Protein AF-A0A934DP78-F1 (afdb_monomer_lite)

pLDDT: mean 84.1, std 8.74, range [48.97, 93.31]

Foldseek 3Di:
DDWDWDDDPVAIEIEDEAEQDPVNLVVVCVVPVPHQHAYEYEPPYHYDLVSLVSVVVSVHHYHYPDPVVVVSNVVSPPPD

Secondary structure (DSSP, 8-state):
-EEEEEE-SS-EEEEEESEE-HHHHHHHHHHTTT--PEEEEPTT-EE-HHHHHHHHHTT--EEESSHHHHHHHHHTTS--

Radius of gyration: 11.9 Å; chains: 1; bounding box: 26×23×29 Å

Sequence (80 aa):
MTYRIENSPETQTVVFEGQLDALALDALRAVLKGRRPRLVLQPGTRIDSSCVQAVRALGVPLIAESPFLAHLLAATEDDR

Structure (mmCIF, N/CA/C/O backbone):
data_AF-A0A934DP78-F1
#
_entry.id   AF-A0A934DP78-F1
#
loop_
_atom_site.group_PDB
_atom_site.id
_atom_site.type_symbol
_atom_site.label_atom_id
_atom_site.label_alt_id
_atom_site.label_comp_id
_atom_site.label_asym_id
_atom_site.label_entity_id
_atom_site.label_seq_id
_atom_site.pdbx_PDB_ins_code
_atom_site.Cartn_x
_atom_site.Cartn_y
_atom_site.Cartn_z
_atom_site.occupancy
_atom_site.B_iso_or_equiv
_atom_site.auth_seq_id
_atom_site.auth_comp_id
_atom_site.auth_asym_id
_atom_site.auth_atom_id
_atom_site.pdbx_PDB_model_num
ATOM 1 N N . MET A 1 1 ? 11.876 -2.122 9.253 1.00 64.31 1 MET A N 1
ATOM 2 C CA . MET A 1 1 ? 10.603 -1.961 8.532 1.00 64.31 1 MET A CA 1
ATOM 3 C C . MET A 1 1 ? 9.838 -0.866 9.252 1.00 64.31 1 MET A C 1
ATOM 5 O O . MET A 1 1 ? 9.604 -1.026 10.446 1.00 64.31 1 MET A O 1
ATOM 9 N N . THR A 1 2 ? 9.550 0.253 8.587 1.00 79.69 2 THR A N 1
ATOM 10 C CA . THR A 1 2 ? 8.978 1.436 9.244 1.00 79.69 2 THR A CA 1
ATOM 11 C C . THR A 1 2 ? 7.705 1.822 8.509 1.00 79.69 2 THR A C 1
ATOM 13 O O . THR A 1 2 ? 7.730 2.091 7.315 1.00 79.69 2 THR A O 1
ATOM 16 N N . TYR A 1 3 ? 6.575 1.835 9.207 1.00 81.44 3 TYR A N 1
ATOM 17 C CA . TYR A 1 3 ? 5.340 2.391 8.670 1.00 81.44 3 TYR A CA 1
ATOM 18 C C . TYR A 1 3 ? 4.776 3.396 9.665 1.00 81.44 3 TYR A C 1
ATOM 20 O O . TYR A 1 3 ? 4.893 3.225 10.879 1.00 81.44 3 TYR A O 1
ATOM 28 N N . ARG A 1 4 ? 4.160 4.452 9.142 1.00 85.44 4 ARG A N 1
ATOM 29 C CA . ARG A 1 4 ? 3.406 5.430 9.925 1.00 85.44 4 ARG A CA 1
ATOM 30 C C . ARG A 1 4 ? 1.957 5.402 9.469 1.00 85.44 4 ARG A C 1
ATOM 32 O O . ARG A 1 4 ? 1.665 5.289 8.280 1.00 85.44 4 ARG A O 1
ATOM 39 N N . ILE A 1 5 ? 1.048 5.472 10.431 1.00 86.31 5 ILE A N 1
ATOM 40 C CA . ILE A 1 5 ? -0.386 5.528 10.169 1.00 86.31 5 ILE A CA 1
ATOM 41 C C . ILE A 1 5 ? -0.833 6.962 10.397 1.00 86.31 5 ILE A C 1
ATOM 43 O O . ILE A 1 5 ? -0.762 7.477 11.511 1.00 86.31 5 ILE A O 1
ATOM 47 N N . GLU A 1 6 ? -1.332 7.580 9.343 1.00 88.44 6 GLU A N 1
ATOM 48 C CA . GLU A 1 6 ? -1.917 8.908 9.369 1.00 88.44 6 GLU A CA 1
ATOM 49 C C . GLU A 1 6 ? -3.432 8.752 9.333 1.00 88.44 6 GLU A C 1
ATOM 51 O O . GLU A 1 6 ? -4.013 8.270 8.362 1.00 88.44 6 GLU A O 1
ATOM 56 N N . ASN A 1 7 ? -4.083 9.098 10.441 1.00 83.62 7 ASN A N 1
ATOM 57 C CA . ASN A 1 7 ? -5.533 9.049 10.543 1.00 83.62 7 ASN A CA 1
ATOM 58 C C . ASN A 1 7 ? -6.086 10.446 10.268 1.00 83.62 7 ASN A C 1
ATOM 60 O O . ASN A 1 7 ? -5.916 11.349 11.084 1.00 83.62 7 ASN A O 1
ATOM 64 N N . SER A 1 8 ? -6.764 10.611 9.138 1.00 78.00 8 SER A N 1
ATOM 65 C CA . SER A 1 8 ? -7.611 11.772 8.877 1.00 78.00 8 SER A CA 1
ATOM 66 C C . SER A 1 8 ? -9.068 11.426 9.214 1.00 78.00 8 SER A C 1
ATOM 68 O O . SER A 1 8 ? -9.441 10.250 9.183 1.00 78.00 8 SER A O 1
ATOM 70 N N . PRO A 1 9 ? -9.916 12.423 9.526 1.00 73.88 9 PRO A N 1
ATOM 71 C CA . PRO A 1 9 ? -11.331 12.193 9.832 1.00 73.88 9 PRO A CA 1
ATOM 72 C C . PRO A 1 9 ? -12.095 11.468 8.710 1.00 73.88 9 PRO A C 1
ATOM 74 O O . PRO A 1 9 ? -13.062 10.767 8.986 1.00 73.88 9 PRO A O 1
ATOM 77 N N . GLU A 1 10 ? -11.640 11.589 7.462 1.00 77.19 10 GLU A N 1
ATOM 78 C CA . GLU A 1 10 ? -12.305 11.018 6.284 1.00 77.19 10 GLU A CA 1
ATOM 79 C C . GLU A 1 10 ? -11.620 9.756 5.744 1.00 77.19 10 GLU A C 1
ATOM 81 O O . GLU A 1 10 ? -12.230 8.962 5.030 1.00 77.19 10 GLU A O 1
ATOM 86 N N . THR A 1 11 ? -10.329 9.560 6.020 1.00 81.56 11 THR A N 1
ATOM 87 C CA . THR A 1 11 ? -9.537 8.467 5.440 1.00 81.56 11 THR A CA 1
ATOM 88 C C . THR A 1 11 ? -8.333 8.158 6.318 1.00 81.56 11 THR A C 1
ATOM 90 O O . THR A 1 11 ? -7.708 9.044 6.890 1.00 81.56 11 THR A O 1
ATOM 93 N N . GLN A 1 12 ? -7.986 6.881 6.405 1.00 87.31 12 GLN A N 1
ATOM 94 C CA . GLN A 1 12 ? -6.736 6.437 7.005 1.00 87.31 12 GLN A CA 1
ATOM 95 C C . GLN A 1 12 ? -5.710 6.211 5.888 1.00 87.31 12 GLN A C 1
ATOM 97 O O . GLN A 1 12 ? -6.012 5.576 4.877 1.00 87.31 12 GLN A O 1
ATOM 102 N N . THR A 1 13 ? -4.504 6.728 6.071 1.00 90.31 13 THR A N 1
ATOM 103 C CA . THR A 1 13 ? -3.386 6.585 5.139 1.00 90.31 13 THR A CA 1
ATOM 104 C C . THR A 1 13 ? -2.257 5.873 5.861 1.00 90.31 13 THR A C 1
ATOM 106 O O . THR A 1 13 ? -1.854 6.272 6.949 1.00 90.31 13 THR A O 1
ATOM 109 N N . VAL A 1 14 ? -1.754 4.792 5.281 1.00 89.88 14 VAL A N 1
ATOM 110 C CA . VAL A 1 14 ? -0.592 4.079 5.806 1.00 89.88 14 VAL A CA 1
ATOM 111 C C . VAL A 1 14 ? 0.579 4.404 4.903 1.00 89.88 14 VAL A C 1
ATOM 113 O O . VAL A 1 14 ? 0.619 3.969 3.754 1.00 89.88 14 VAL A O 1
ATOM 116 N N . VAL A 1 15 ? 1.516 5.185 5.425 1.00 90.69 15 VAL A N 1
ATOM 117 C CA . VAL A 1 15 ? 2.746 5.524 4.721 1.00 90.69 15 VAL A CA 1
ATOM 118 C C . VAL A 1 15 ? 3.809 4.508 5.095 1.00 90.69 15 VAL A C 1
ATOM 120 O O . VAL A 1 15 ? 4.087 4.269 6.273 1.00 90.69 15 VAL A O 1
ATOM 123 N N . PHE A 1 16 ? 4.376 3.886 4.075 1.00 90.19 16 PHE A N 1
ATOM 124 C CA . PHE A 1 16 ? 5.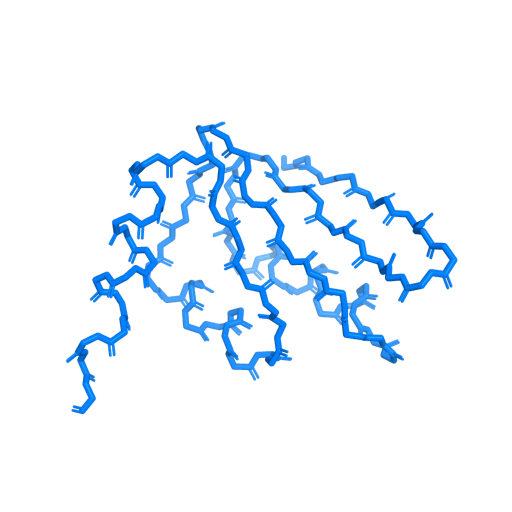263 2.749 4.190 1.00 90.19 16 PHE A CA 1
ATOM 125 C C . PHE A 1 16 ? 6.665 3.098 3.705 1.00 90.19 16 PHE A C 1
ATOM 127 O O . PHE A 1 16 ? 6.814 3.654 2.619 1.00 90.19 16 PHE A O 1
ATOM 134 N N . GLU A 1 17 ? 7.679 2.713 4.479 1.00 90.25 17 GLU A N 1
ATOM 135 C CA . GLU A 1 17 ? 9.089 2.894 4.152 1.00 90.25 17 GLU A CA 1
ATOM 136 C C . GLU A 1 17 ? 9.898 1.617 4.460 1.00 90.25 17 GLU A C 1
ATOM 138 O O . GLU A 1 17 ? 9.728 0.948 5.489 1.00 90.25 17 GLU A O 1
ATOM 143 N N . GLY A 1 18 ? 10.822 1.275 3.563 1.00 89.19 18 GLY A N 1
ATOM 144 C CA . GLY A 1 18 ? 11.694 0.107 3.697 1.00 89.19 18 GLY A CA 1
ATOM 145 C C . GLY A 1 18 ? 11.272 -1.034 2.779 1.00 89.19 18 GLY A C 1
ATOM 146 O O . GLY A 1 18 ? 11.041 -0.808 1.604 1.00 89.19 18 GLY A O 1
ATOM 147 N N . GLN A 1 19 ? 11.215 -2.271 3.265 1.00 90.06 19 GLN A N 1
ATOM 148 C CA . GLN A 1 19 ? 10.854 -3.429 2.441 1.00 90.06 19 GLN A CA 1
ATOM 149 C C . GLN A 1 19 ? 9.430 -3.891 2.750 1.00 90.06 19 GLN A C 1
ATOM 151 O O . GLN A 1 19 ? 9.109 -4.104 3.915 1.00 90.06 19 GLN A O 1
ATOM 156 N N . LEU A 1 20 ? 8.592 -4.017 1.719 1.00 87.88 20 LEU A N 1
ATOM 157 C CA . LEU A 1 20 ? 7.272 -4.627 1.799 1.00 87.88 20 LEU A CA 1
ATOM 158 C C . LEU A 1 20 ? 7.385 -6.105 1.416 1.00 87.88 20 LEU A C 1
ATOM 160 O O . LEU A 1 20 ? 7.432 -6.450 0.238 1.00 87.88 20 LEU A O 1
ATOM 164 N N . ASP A 1 21 ? 7.427 -6.952 2.434 1.00 89.38 21 ASP A N 1
ATOM 165 C CA . ASP A 1 21 ? 7.514 -8.406 2.346 1.00 89.38 21 ASP A CA 1
ATOM 166 C C . ASP A 1 21 ? 6.277 -9.097 2.961 1.00 89.38 21 ASP A C 1
ATOM 168 O O . ASP A 1 21 ? 5.309 -8.459 3.379 1.00 89.38 21 ASP A O 1
ATOM 172 N N . ALA A 1 22 ? 6.282 -10.430 3.025 1.00 85.38 22 ALA A N 1
ATOM 173 C CA . ALA A 1 22 ? 5.157 -11.197 3.560 1.00 85.38 22 ALA A CA 1
ATOM 174 C C . ALA A 1 22 ? 4.824 -10.852 5.025 1.00 85.38 22 ALA A C 1
ATOM 176 O O . ALA A 1 22 ? 3.645 -10.789 5.376 1.00 85.38 22 ALA A O 1
ATOM 177 N N . LEU A 1 23 ? 5.831 -10.581 5.867 1.00 86.19 23 LEU A N 1
ATOM 178 C CA . LEU A 1 23 ? 5.603 -10.188 7.263 1.00 86.19 23 LEU A CA 1
ATOM 179 C C . LEU A 1 23 ? 4.958 -8.803 7.335 1.00 86.19 23 LEU A C 1
ATOM 181 O O . LEU A 1 23 ? 4.030 -8.576 8.113 1.00 86.19 23 LEU A O 1
ATOM 185 N N . ALA A 1 24 ? 5.413 -7.893 6.475 1.00 85.50 24 ALA A N 1
ATOM 186 C CA . ALA A 1 24 ? 4.841 -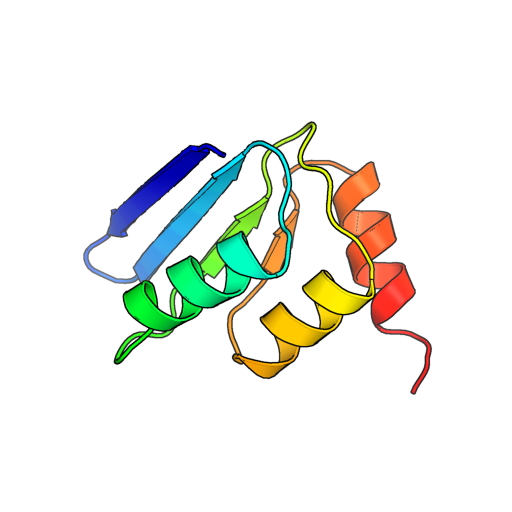6.566 6.349 1.00 85.50 24 ALA A CA 1
ATOM 187 C C . ALA A 1 24 ? 3.367 -6.590 5.939 1.00 85.50 24 ALA A C 1
ATOM 189 O O . ALA A 1 24 ? 2.548 -5.845 6.480 1.00 85.50 24 ALA A O 1
ATOM 190 N N . LEU A 1 25 ? 3.027 -7.464 4.993 1.00 86.12 25 LEU A N 1
ATOM 191 C CA . LEU A 1 25 ? 1.658 -7.672 4.536 1.00 86.12 25 LEU A CA 1
ATOM 192 C C . LEU A 1 25 ? 0.756 -8.216 5.638 1.00 86.12 25 LEU A C 1
ATOM 194 O O . LEU A 1 25 ? -0.396 -7.797 5.728 1.00 86.12 25 LEU A O 1
ATOM 198 N N . ASP A 1 26 ? 1.257 -9.127 6.469 1.00 86.69 26 ASP A N 1
ATOM 199 C CA . ASP A 1 26 ? 0.485 -9.672 7.584 1.00 86.69 26 ASP A CA 1
ATOM 200 C C . ASP A 1 26 ? 0.198 -8.595 8.643 1.00 86.69 26 ASP A C 1
ATOM 202 O O . ASP A 1 26 ? -0.951 -8.395 9.048 1.00 86.69 26 ASP A O 1
ATOM 206 N N . ALA A 1 27 ? 1.212 -7.788 8.976 1.00 84.62 27 ALA A N 1
ATOM 207 C CA . ALA A 1 27 ? 1.049 -6.626 9.845 1.00 84.62 27 ALA A CA 1
ATOM 208 C C . ALA A 1 27 ? 0.040 -5.619 9.268 1.00 84.62 27 ALA A C 1
ATOM 210 O O . ALA A 1 27 ? -0.833 -5.130 9.988 1.00 84.62 27 ALA A O 1
ATOM 211 N N . LEU A 1 28 ? 0.101 -5.352 7.958 1.00 82.00 28 LEU A N 1
ATOM 212 C CA . LEU A 1 28 ? -0.891 -4.520 7.283 1.00 82.00 28 LEU A CA 1
ATOM 213 C C . LEU A 1 28 ? -2.283 -5.131 7.411 1.00 82.00 28 LEU A C 1
ATOM 215 O O . LEU A 1 28 ? -3.180 -4.456 7.894 1.00 82.00 28 LEU A O 1
ATOM 219 N N . ARG A 1 29 ? -2.485 -6.411 7.086 1.00 84.19 29 ARG A N 1
ATOM 220 C CA . ARG A 1 29 ? -3.794 -7.082 7.210 1.00 84.19 29 ARG A CA 1
ATOM 221 C C . ARG A 1 29 ? -4.417 -6.917 8.595 1.00 84.19 29 ARG A C 1
ATOM 223 O O . ARG A 1 29 ? -5.622 -6.680 8.686 1.00 84.19 29 ARG A O 1
ATOM 230 N N . ALA A 1 30 ? -3.613 -6.998 9.654 1.00 83.62 30 ALA A N 1
ATOM 231 C CA . ALA A 1 30 ? -4.077 -6.763 11.017 1.00 83.62 30 ALA A CA 1
ATOM 232 C C . ALA A 1 30 ? -4.563 -5.315 11.227 1.00 83.62 30 ALA A C 1
ATOM 234 O O . ALA A 1 30 ? -5.627 -5.104 11.809 1.00 83.62 30 ALA A O 1
ATOM 235 N N . VAL A 1 31 ? -3.833 -4.329 10.699 1.00 77.44 31 VAL A N 1
ATOM 236 C CA . VAL A 1 31 ? -4.186 -2.896 10.756 1.00 77.44 31 VAL A CA 1
ATOM 237 C C . VAL A 1 31 ? -5.412 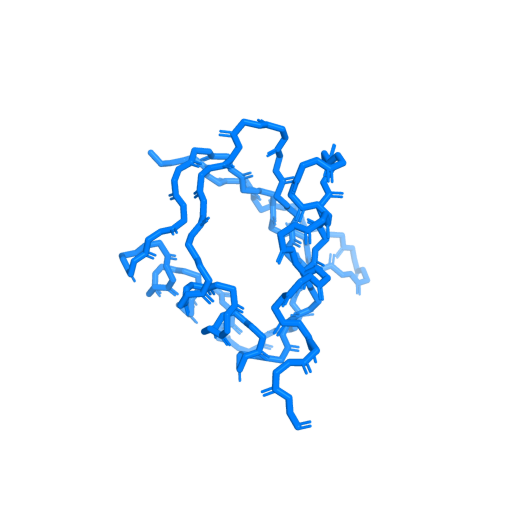-2.565 9.895 1.00 77.44 31 VAL A C 1
ATOM 239 O O . VAL A 1 31 ? -6.222 -1.715 10.263 1.00 77.44 31 VAL A O 1
ATOM 242 N N . LEU A 1 32 ? -5.577 -3.249 8.761 1.00 75.00 32 LEU A N 1
ATOM 243 C CA . LEU A 1 32 ? -6.666 -3.049 7.798 1.00 75.00 32 LEU A CA 1
ATOM 244 C C . LEU A 1 32 ? -8.009 -3.638 8.263 1.00 75.00 32 LEU A C 1
ATOM 246 O O . LEU A 1 32 ? -9.035 -3.424 7.613 1.00 75.00 32 LEU A O 1
ATOM 250 N N . LYS A 1 33 ? -8.041 -4.401 9.363 1.00 69.88 33 LYS A N 1
ATOM 251 C CA . LYS A 1 33 ? -9.225 -5.156 9.792 1.00 69.88 33 LYS A CA 1
ATOM 252 C C . LYS A 1 33 ? -10.371 -4.212 10.191 1.00 69.88 33 LYS A C 1
ATOM 254 O O . LYS A 1 33 ? -10.450 -3.739 11.320 1.00 69.88 33 LYS A O 1
ATOM 259 N N . GLY A 1 34 ? -11.272 -3.948 9.241 1.00 67.81 34 GLY A N 1
ATOM 260 C CA . GLY A 1 34 ? -12.460 -3.103 9.415 1.00 67.81 34 GLY A CA 1
ATOM 261 C C . GLY A 1 34 ? -12.388 -1.714 8.769 1.00 67.81 34 GLY A C 1
ATOM 262 O O . GLY A 1 34 ? -13.349 -0.956 8.885 1.00 67.81 34 GLY A O 1
ATOM 263 N N . ARG A 1 35 ? -11.298 -1.366 8.069 1.00 75.56 35 ARG A N 1
ATOM 264 C CA . ARG A 1 35 ? -11.158 -0.092 7.338 1.00 75.56 35 ARG A CA 1
ATOM 265 C C . ARG A 1 35 ? -10.568 -0.316 5.945 1.00 75.56 35 ARG A C 1
ATOM 267 O O . ARG A 1 35 ? -9.904 -1.314 5.699 1.00 75.56 35 ARG A O 1
ATOM 274 N N . ARG A 1 36 ? -10.798 0.630 5.029 1.00 78.44 36 ARG A N 1
ATOM 275 C CA . ARG A 1 36 ? -10.180 0.657 3.689 1.00 78.44 36 ARG A CA 1
ATOM 276 C C . ARG A 1 36 ? -9.213 1.840 3.568 1.00 78.44 36 ARG A C 1
ATOM 278 O O . ARG A 1 36 ? -9.557 2.832 2.925 1.00 78.44 36 ARG A O 1
ATOM 285 N N . PRO A 1 37 ? -8.053 1.802 4.240 1.00 85.88 37 PRO A N 1
ATOM 286 C CA . PRO A 1 37 ? -7.070 2.858 4.107 1.00 85.88 37 PRO A CA 1
ATOM 287 C C . PRO A 1 37 ? -6.373 2.812 2.751 1.00 85.88 37 PRO A C 1
ATOM 289 O O . PRO A 1 37 ? -6.430 1.822 2.020 1.00 85.88 37 PRO A O 1
ATOM 292 N N . ARG A 1 38 ? -5.680 3.904 2.449 1.00 88.94 38 ARG A N 1
ATOM 293 C CA . ARG A 1 38 ? -4.787 4.021 1.297 1.00 88.94 38 ARG A CA 1
ATOM 294 C C . ARG A 1 38 ? -3.370 3.690 1.743 1.00 88.94 38 ARG A C 1
ATOM 296 O O . ARG A 1 38 ? -2.948 4.145 2.804 1.00 88.94 38 ARG A O 1
ATOM 303 N N . LEU A 1 39 ? -2.649 2.910 0.951 1.00 90.56 39 LEU A N 1
ATOM 304 C CA . LEU A 1 39 ? -1.250 2.592 1.197 1.00 90.56 39 LEU A CA 1
ATOM 305 C C . LEU A 1 39 ? -0.375 3.490 0.323 1.00 90.56 39 LEU A C 1
ATOM 307 O O . LEU A 1 39 ? -0.550 3.521 -0.891 1.00 90.56 39 LEU A O 1
ATOM 311 N N . VAL A 1 40 ? 0.562 4.208 0.930 1.00 92.06 40 VAL A N 1
ATOM 312 C CA . VAL A 1 40 ? 1.478 5.118 0.238 1.00 92.06 40 VAL A CA 1
ATOM 313 C C . VAL A 1 40 ? 2.897 4.589 0.406 1.00 92.06 40 VAL A C 1
ATOM 315 O O . VAL A 1 40 ? 3.395 4.500 1.524 1.00 92.06 40 VAL A O 1
ATOM 318 N N . LEU A 1 41 ? 3.547 4.219 -0.694 1.00 92.75 41 LEU A N 1
ATOM 319 C CA . LEU A 1 41 ? 4.920 3.717 -0.704 1.00 92.75 41 LEU A CA 1
ATOM 320 C C . LEU A 1 41 ? 5.898 4.889 -0.865 1.00 92.75 41 LEU A C 1
ATOM 322 O O . LEU A 1 41 ? 5.902 5.553 -1.906 1.00 92.75 41 LEU A O 1
ATOM 326 N N . GLN A 1 42 ? 6.737 5.118 0.147 1.00 93.31 42 GLN A N 1
AT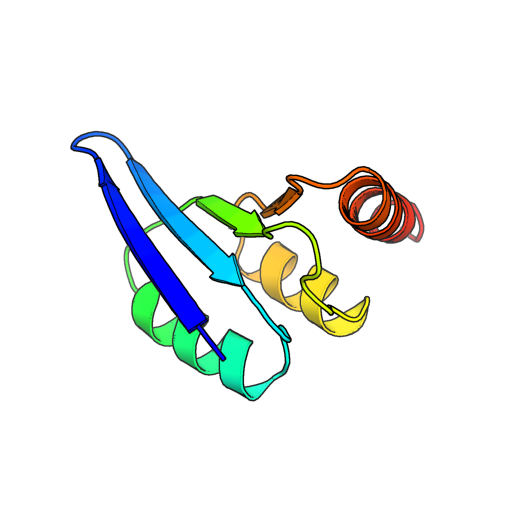OM 327 C CA . GLN A 1 42 ? 7.764 6.163 0.131 1.00 93.31 42 GLN A CA 1
ATOM 328 C C . GLN A 1 42 ? 8.885 5.854 -0.874 1.00 93.31 42 GLN A C 1
ATOM 330 O O . GLN A 1 42 ? 9.143 4.678 -1.177 1.00 93.31 42 GLN A O 1
ATOM 335 N N . PRO A 1 43 ? 9.615 6.877 -1.358 1.00 90.38 43 PRO A N 1
ATOM 336 C CA . PRO A 1 43 ? 10.825 6.677 -2.147 1.00 90.38 43 PRO A CA 1
ATOM 337 C C . PRO A 1 43 ? 11.822 5.746 -1.443 1.00 90.38 43 PRO A C 1
ATOM 339 O O . PRO A 1 43 ? 12.035 5.835 -0.240 1.00 90.38 43 PRO A O 1
ATOM 342 N N . GLY A 1 44 ? 12.436 4.831 -2.197 1.00 87.50 44 GLY A N 1
ATOM 343 C CA . GLY A 1 44 ? 13.364 3.836 -1.643 1.00 87.50 44 GLY A CA 1
ATOM 344 C C . GLY A 1 44 ? 12.692 2.594 -1.051 1.00 87.50 44 GLY A C 1
ATOM 345 O O . GLY A 1 44 ? 13.396 1.660 -0.662 1.00 87.50 44 GLY A O 1
ATOM 346 N N . THR A 1 45 ? 11.354 2.535 -1.040 1.00 90.88 45 THR A N 1
ATOM 347 C CA . THR A 1 45 ? 10.638 1.313 -0.673 1.00 90.88 45 THR A CA 1
ATOM 348 C C . THR A 1 45 ? 10.971 0.184 -1.650 1.00 90.88 45 THR A C 1
ATOM 350 O O . THR A 1 45 ? 10.902 0.357 -2.865 1.00 90.88 45 THR A O 1
ATOM 353 N N . ARG A 1 46 ? 11.338 -0.983 -1.121 1.00 89.00 46 ARG A N 1
ATOM 354 C CA . ARG A 1 46 ? 11.542 -2.223 -1.871 1.00 89.00 46 ARG A CA 1
ATOM 355 C C . ARG A 1 46 ? 10.285 -3.064 -1.776 1.00 89.00 46 ARG A C 1
ATOM 357 O O . ARG A 1 46 ? 9.785 -3.302 -0.684 1.00 89.00 46 ARG A O 1
ATOM 364 N N . ILE A 1 47 ? 9.782 -3.514 -2.907 1.00 89.38 47 ILE A N 1
ATOM 365 C CA . ILE A 1 47 ? 8.567 -4.312 -2.990 1.00 89.38 47 ILE A CA 1
ATOM 366 C C . ILE A 1 47 ? 8.671 -5.185 -4.232 1.00 89.38 47 ILE A C 1
ATOM 368 O O . ILE A 1 47 ? 9.141 -4.729 -5.272 1.00 89.38 47 ILE A O 1
ATOM 372 N N . ASP A 1 48 ? 8.238 -6.431 -4.106 1.00 87.56 48 ASP A N 1
ATOM 373 C CA . ASP A 1 48 ? 8.196 -7.390 -5.204 1.00 87.56 48 ASP A CA 1
ATOM 374 C C . ASP A 1 48 ? 6.787 -7.481 -5.799 1.00 87.56 48 ASP A C 1
ATOM 376 O O . ASP A 1 48 ? 5.787 -7.196 -5.129 1.00 87.56 48 ASP A O 1
ATOM 380 N N . SER A 1 49 ? 6.683 -7.945 -7.046 1.00 85.06 49 SER A N 1
ATOM 381 C CA . SER A 1 49 ? 5.403 -8.048 -7.764 1.00 85.06 49 SER A CA 1
ATOM 382 C C . SER A 1 49 ? 4.374 -8.914 -7.029 1.00 85.06 49 SER A C 1
ATOM 384 O O . SER A 1 49 ? 3.184 -8.607 -7.032 1.00 85.06 49 SER A O 1
ATOM 386 N N . SER A 1 50 ? 4.816 -9.962 -6.326 1.00 87.69 50 SER A N 1
ATOM 387 C CA . SER A 1 50 ? 3.945 -10.803 -5.493 1.00 87.69 50 SER A CA 1
ATOM 388 C C . SER A 1 50 ? 3.308 -10.021 -4.341 1.00 87.69 50 SER A C 1
ATOM 390 O O . SER A 1 50 ? 2.123 -10.197 -4.049 1.00 87.69 50 SER A O 1
ATOM 392 N N . CYS A 1 51 ? 4.060 -9.109 -3.720 1.00 88.00 51 CYS A N 1
ATOM 393 C CA . CYS A 1 51 ? 3.551 -8.251 -2.660 1.00 88.00 51 CYS A CA 1
ATOM 394 C C . CYS A 1 51 ? 2.602 -7.186 -3.214 1.00 88.00 51 CYS A C 1
ATOM 396 O O . CYS A 1 51 ? 1.560 -6.944 -2.610 1.00 88.00 51 CYS A O 1
ATOM 398 N N . VAL A 1 52 ? 2.892 -6.617 -4.390 1.00 87.94 52 VAL A N 1
ATOM 399 C CA . VAL A 1 52 ? 1.968 -5.708 -5.096 1.00 87.94 52 VAL A CA 1
ATOM 400 C C . VAL A 1 52 ? 0.617 -6.386 -5.330 1.00 87.94 52 VAL A C 1
ATOM 402 O O . VAL A 1 52 ? -0.421 -5.830 -4.966 1.00 87.94 52 VAL A O 1
ATOM 405 N N . GLN A 1 53 ? 0.622 -7.606 -5.875 1.00 87.12 53 GLN A N 1
ATOM 406 C CA . GLN A 1 53 ? -0.600 -8.380 -6.108 1.00 87.12 53 GLN A CA 1
ATOM 407 C C . GLN A 1 53 ? -1.339 -8.683 -4.799 1.00 87.12 53 GLN A C 1
ATOM 409 O O . GLN A 1 53 ? -2.559 -8.526 -4.719 1.00 87.12 53 GLN A O 1
ATOM 414 N N . ALA A 1 54 ? -0.609 -9.047 -3.742 1.00 88.50 54 ALA A N 1
ATOM 415 C CA . ALA A 1 54 ? -1.196 -9.303 -2.434 1.00 88.50 54 ALA A CA 1
ATOM 416 C C . ALA A 1 54 ? -1.871 -8.056 -1.842 1.00 88.50 54 ALA A C 1
ATOM 418 O O . ALA A 1 54 ? -2.977 -8.176 -1.323 1.00 88.50 54 ALA A O 1
ATOM 419 N N . VAL A 1 55 ? -1.257 -6.870 -1.942 1.00 86.75 55 VAL A N 1
ATOM 420 C CA . VAL A 1 55 ? -1.879 -5.608 -1.502 1.00 86.75 55 VAL A CA 1
ATOM 421 C C . VAL A 1 55 ? -3.125 -5.299 -2.327 1.00 86.75 55 VAL A C 1
ATOM 423 O O . VAL A 1 55 ? -4.166 -4.971 -1.762 1.00 86.75 55 VAL A O 1
ATOM 426 N N . ARG A 1 56 ? -3.058 -5.450 -3.654 1.00 85.31 56 ARG A N 1
ATOM 427 C CA . ARG A 1 56 ? -4.215 -5.225 -4.535 1.00 85.31 56 ARG A CA 1
ATOM 428 C C . ARG A 1 56 ? -5.379 -6.156 -4.194 1.00 85.31 56 ARG A C 1
ATOM 430 O O . ARG A 1 56 ? -6.521 -5.705 -4.147 1.00 85.31 56 ARG A O 1
ATOM 437 N N . ALA A 1 57 ? -5.101 -7.418 -3.863 1.00 86.38 57 ALA A N 1
ATOM 438 C CA . ALA A 1 57 ? -6.112 -8.382 -3.424 1.00 86.38 57 ALA A CA 1
ATOM 439 C C . ALA A 1 57 ? -6.793 -7.999 -2.094 1.00 86.38 57 ALA A C 1
ATOM 441 O O . ALA A 1 57 ? -7.914 -8.432 -1.836 1.00 86.38 57 ALA A O 1
ATOM 442 N N . LEU A 1 58 ? -6.160 -7.158 -1.265 1.00 83.31 58 LEU A N 1
ATOM 443 C CA . LEU A 1 58 ? -6.783 -6.595 -0.059 1.00 83.31 58 LEU A CA 1
ATOM 444 C C . LEU A 1 58 ? -7.788 -5.477 -0.380 1.00 83.31 58 LEU A C 1
ATOM 446 O O . LEU A 1 58 ? -8.488 -5.013 0.518 1.00 83.31 58 LEU A O 1
ATOM 450 N N . GLY A 1 59 ? -7.875 -5.040 -1.642 1.00 84.38 59 GLY A N 1
ATOM 451 C CA . GLY A 1 59 ? -8.796 -3.993 -2.083 1.00 84.38 59 GLY A CA 1
ATOM 452 C C . GLY A 1 59 ? -8.434 -2.601 -1.562 1.00 84.38 59 GLY A C 1
ATOM 453 O O . GLY A 1 59 ? -9.309 -1.737 -1.476 1.00 84.38 59 GLY A O 1
ATOM 454 N N . VAL A 1 60 ? -7.170 -2.385 -1.186 1.00 86.38 60 VAL A N 1
ATOM 455 C CA . VAL A 1 60 ? -6.666 -1.085 -0.729 1.00 86.38 60 VAL A CA 1
ATOM 456 C C . VAL A 1 60 ? -6.004 -0.329 -1.886 1.00 86.38 60 VAL A C 1
ATOM 458 O O . VAL A 1 60 ? -5.242 -0.932 -2.646 1.00 86.38 60 VAL A O 1
ATOM 461 N N . PRO A 1 61 ? -6.260 0.983 -2.045 1.00 88.75 61 PRO A N 1
ATOM 462 C CA . PRO A 1 61 ? -5.548 1.793 -3.026 1.00 88.75 61 PRO A CA 1
ATOM 463 C C . PRO A 1 61 ? -4.055 1.844 -2.697 1.00 88.75 61 PRO A C 1
ATOM 465 O O . PRO A 1 61 ? -3.690 2.200 -1.576 1.00 88.75 61 PRO A O 1
ATOM 468 N N . LEU A 1 62 ? -3.211 1.514 -3.674 1.00 89.50 62 LEU A N 1
ATOM 469 C CA . LEU A 1 62 ? -1.756 1.538 -3.556 1.00 89.50 62 LEU A CA 1
ATOM 470 C C . LEU A 1 62 ? -1.202 2.715 -4.363 1.00 89.50 62 LEU A C 1
ATOM 472 O O . LEU A 1 62 ? -1.423 2.803 -5.567 1.00 89.50 62 LEU A O 1
ATOM 476 N N . ILE A 1 63 ? -0.511 3.627 -3.688 1.00 92.00 63 ILE A N 1
ATOM 477 C CA . ILE A 1 63 ? 0.005 4.881 -4.240 1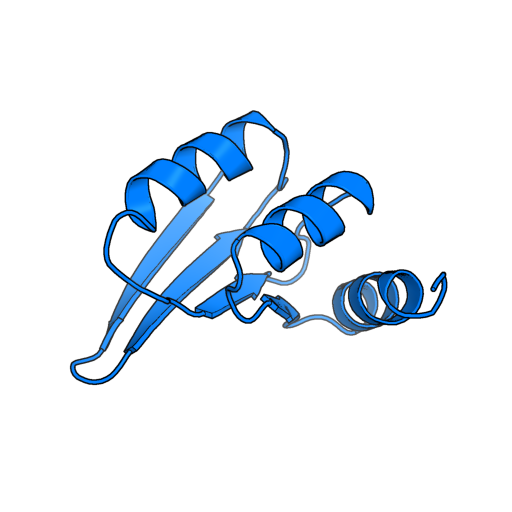.00 92.00 63 ILE A CA 1
ATOM 478 C C . ILE A 1 63 ? 1.527 4.851 -4.129 1.00 92.00 63 ILE A C 1
ATOM 480 O O . ILE A 1 63 ? 2.072 4.547 -3.070 1.00 92.00 63 ILE A O 1
ATOM 484 N N . ALA A 1 64 ? 2.216 5.172 -5.216 1.00 92.00 64 ALA A N 1
ATOM 485 C CA . ALA A 1 64 ? 3.668 5.274 -5.251 1.00 92.00 64 ALA A CA 1
ATOM 486 C C . ALA A 1 64 ? 4.104 6.743 -5.231 1.00 92.00 64 ALA A C 1
ATOM 488 O O . ALA A 1 64 ? 3.703 7.504 -6.107 1.00 92.00 64 ALA A O 1
ATOM 489 N N . GLU A 1 65 ? 4.980 7.126 -4.299 1.00 91.25 65 GLU A N 1
ATOM 490 C CA . GLU A 1 65 ? 5.587 8.473 -4.268 1.00 91.25 65 GLU A CA 1
ATOM 491 C C . GLU A 1 65 ? 6.930 8.543 -5.013 1.00 91.25 65 GLU A C 1
ATOM 493 O O . GLU A 1 65 ? 7.699 9.490 -4.872 1.00 91.25 65 GLU A O 1
ATOM 498 N N . SER A 1 66 ? 7.236 7.527 -5.820 1.00 89.56 66 SER A N 1
ATOM 499 C CA . SER A 1 66 ? 8.424 7.480 -6.671 1.00 89.56 66 SER A CA 1
ATOM 500 C C . SER A 1 66 ? 8.059 6.972 -8.065 1.00 89.56 66 SER A C 1
ATOM 502 O O . SER A 1 66 ? 7.282 6.017 -8.168 1.00 89.56 66 SER A O 1
ATOM 504 N N . PRO A 1 67 ? 8.653 7.532 -9.139 1.00 88.38 67 PRO A N 1
ATOM 505 C CA . PRO A 1 67 ? 8.410 7.071 -10.504 1.00 88.38 67 PRO A CA 1
ATOM 506 C C . PRO A 1 67 ? 8.795 5.600 -10.695 1.00 88.38 67 PRO A C 1
ATOM 508 O O . PRO A 1 67 ? 8.081 4.865 -11.367 1.00 88.38 67 PRO A O 1
ATOM 511 N N . PHE A 1 68 ? 9.869 5.134 -10.050 1.00 87.06 68 PHE A N 1
ATOM 512 C CA . PHE A 1 68 ? 10.276 3.726 -10.108 1.00 87.06 68 PHE A CA 1
ATOM 513 C C . PHE A 1 68 ? 9.181 2.797 -9.569 1.00 87.06 68 PHE A C 1
ATOM 515 O O . PHE A 1 68 ? 8.815 1.813 -10.208 1.00 87.06 68 PHE A O 1
ATOM 522 N N . LEU A 1 69 ? 8.622 3.144 -8.408 1.00 89.38 69 LEU A N 1
ATOM 523 C CA . LEU A 1 69 ? 7.530 2.390 -7.803 1.00 89.38 69 LEU A CA 1
ATOM 524 C C . LEU A 1 69 ? 6.269 2.475 -8.663 1.00 89.38 69 LEU A C 1
ATOM 526 O O . LEU A 1 69 ? 5.633 1.456 -8.886 1.00 89.38 69 LEU A O 1
ATOM 530 N N . ALA A 1 70 ? 5.938 3.649 -9.203 1.00 90.38 70 ALA A N 1
ATOM 531 C CA . ALA A 1 70 ? 4.785 3.811 -10.085 1.00 90.38 70 ALA A CA 1
ATOM 532 C C . ALA A 1 70 ? 4.883 2.905 -11.325 1.00 90.38 70 ALA A C 1
ATOM 534 O O . ALA A 1 70 ? 3.911 2.234 -11.667 1.00 90.38 70 ALA A O 1
ATOM 535 N N . HIS A 1 71 ? 6.066 2.813 -11.943 1.00 89.31 71 HIS A N 1
ATOM 536 C CA . HIS A 1 71 ? 6.309 1.895 -13.056 1.00 89.31 71 HIS A CA 1
ATOM 537 C C . HIS A 1 71 ? 6.163 0.429 -12.649 1.00 89.31 71 HIS A C 1
ATOM 539 O O . HIS A 1 71 ? 5.522 -0.328 -13.371 1.00 89.31 71 HIS A O 1
ATOM 545 N N . LEU A 1 72 ? 6.698 0.031 -11.491 1.00 86.56 72 LEU A N 1
ATOM 546 C CA . LEU A 1 72 ? 6.530 -1.327 -10.970 1.00 86.56 72 LEU A CA 1
ATOM 547 C C . LEU A 1 72 ? 5.046 -1.665 -10.748 1.00 86.56 72 LEU A C 1
ATOM 549 O O . LEU A 1 72 ? 4.586 -2.740 -11.134 1.00 86.56 72 LEU A O 1
ATOM 553 N N . LEU A 1 73 ? 4.285 -0.741 -10.155 1.00 87.81 73 LEU A N 1
ATOM 554 C CA . LEU A 1 73 ? 2.856 -0.924 -9.901 1.00 87.81 73 LEU A CA 1
ATOM 555 C C . LEU A 1 73 ? 2.048 -1.046 -11.193 1.00 87.81 73 LEU A C 1
ATOM 557 O O . LEU A 1 73 ? 1.155 -1.891 -11.235 1.00 87.81 73 LEU A O 1
ATOM 561 N N . ALA A 1 74 ? 2.372 -0.238 -12.208 1.00 86.19 74 ALA A N 1
ATOM 562 C CA . ALA A 1 74 ? 1.716 -0.247 -13.514 1.00 86.19 74 ALA A CA 1
ATOM 563 C C . ALA A 1 74 ? 2.076 -1.496 -14.334 1.00 86.19 74 ALA A C 1
ATOM 565 O O . ALA A 1 74 ? 1.197 -2.127 -1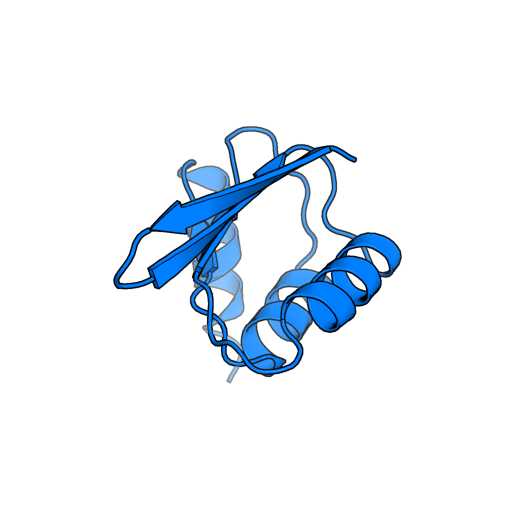4.909 1.00 86.19 74 ALA A O 1
ATOM 566 N N . ALA A 1 75 ? 3.346 -1.914 -14.326 1.00 82.62 75 ALA A N 1
ATOM 567 C CA . ALA A 1 75 ? 3.795 -3.133 -15.005 1.00 82.62 75 ALA A CA 1
ATOM 568 C C . ALA A 1 75 ? 3.127 -4.402 -14.450 1.00 82.62 75 ALA A C 1
ATOM 570 O O . ALA A 1 75 ? 3.040 -5.415 -15.132 1.00 82.62 75 ALA A O 1
ATOM 571 N N . THR A 1 76 ? 2.638 -4.343 -13.211 1.00 76.06 76 THR A N 1
ATOM 572 C CA . THR A 1 76 ? 1.944 -5.456 -12.556 1.00 76.06 76 THR A CA 1
ATOM 573 C C . THR A 1 76 ? 0.439 -5.506 -12.906 1.00 76.06 76 THR A C 1
ATOM 575 O O . THR A 1 76 ? -0.238 -6.456 -12.520 1.00 76.06 76 THR A O 1
ATOM 578 N N . GLU A 1 77 ? -0.109 -4.508 -13.617 1.00 67.81 77 GLU A N 1
ATOM 579 C CA . GLU A 1 77 ? -1.527 -4.459 -14.041 1.00 67.81 77 GLU A CA 1
ATOM 580 C C . GLU A 1 77 ? -1.803 -5.102 -15.406 1.00 67.81 77 GLU A C 1
ATOM 582 O O . GLU A 1 77 ? -2.945 -5.471 -15.662 1.00 67.81 77 GLU A O 1
ATOM 587 N N . ASP A 1 78 ? -0.782 -5.246 -16.251 1.00 55.91 78 ASP A N 1
ATOM 588 C CA . ASP A 1 78 ? -0.917 -5.613 -17.671 1.00 55.91 78 ASP A CA 1
ATOM 589 C C . ASP A 1 78 ? -0.972 -7.138 -17.930 1.00 55.91 78 ASP A C 1
ATOM 591 O O . ASP A 1 78 ? -1.312 -7.572 -19.023 1.00 55.91 78 ASP A O 1
ATOM 595 N N . ASP A 1 79 ? -0.692 -7.978 -16.926 1.00 48.97 79 ASP A N 1
ATOM 596 C CA . ASP A 1 79 ? -0.630 -9.450 -17.059 1.00 48.97 79 ASP A CA 1
ATOM 597 C C . ASP A 1 79 ? -2.002 -10.127 -16.827 1.00 48.97 79 ASP A C 1
ATOM 599 O O . ASP A 1 79 ? -2.137 -11.016 -15.983 1.00 48.97 79 ASP A O 1
ATOM 603 N N . ARG A 1 80 ? -3.067 -9.656 -17.495 1.00 50.31 80 ARG A N 1
ATOM 604 C CA . ARG A 1 80 ? -4.443 -10.147 -17.279 1.00 50.31 80 ARG A CA 1
ATOM 605 C C . ARG A 1 80 ? -5.212 -10.484 -18.550 1.00 50.31 80 ARG A C 1
ATOM 607 O O . ARG A 1 80 ? -5.086 -9.740 -19.542 1.00 50.31 80 ARG A O 1
#